Protein AF-A0A0G3H1Q0-F1 (afdb_monomer_lite)

Secondary structure (DSSP, 8-state):
----HHHHHHHHHHTHHHHHHHHHHHHHHHHHHHHSTTHHHHHHHHHHHHHHHHHHHHHHHHHHH-HHHHS-TTTHHHHHHHHHHHHHHHHHHHHHHTTGGGS---GGGHHHHHHHHTTSPPTTS-S---S---PPPPHHHHHHHHHHHHHHHHHHHHHHHHT--

Foldseek 3Di:
DDDDPVLVVLQVQLCVQLVCVCPVCLPVLLVVQQVDLCSLVVLVLVSVLSSLVSRLVSLLVCCVVPVVQNVPPVCPVVVVVVSVVVSVVVCVVSCVVSVVVSGNDDPVCVVLVVCQQQQFHRPPDPPPDPDRPRHPHDPSNVSVVVSVVSVVVSVCVVVVVVVVD

pLDDT: mean 70.04, std 9.67, range [44.16, 83.56]

Structure (mmCIF, N/CA/C/O backbone):
data_AF-A0A0G3H1Q0-F1
#
_entry.id   AF-A0A0G3H1Q0-F1
#
loop_
_atom_site.group_PDB
_atom_site.id
_atom_site.type_symbol
_atom_site.label_atom_id
_atom_site.label_alt_id
_atom_site.label_comp_id
_atom_site.label_asym_id
_atom_site.label_entity_id
_atom_site.label_seq_id
_atom_site.pdbx_PDB_ins_code
_atom_site.Cartn_x
_atom_site.Cartn_y
_atom_site.Cartn_z
_atom_site.occupancy
_atom_site.B_iso_or_equiv
_atom_site.auth_seq_id
_atom_site.auth_comp_id
_atom_site.auth_asym_id
_atom_site.auth_atom_id
_atom_site.pdbx_PDB_model_num
ATOM 1 N N . MET A 1 1 ? -2.033 6.378 27.893 1.00 48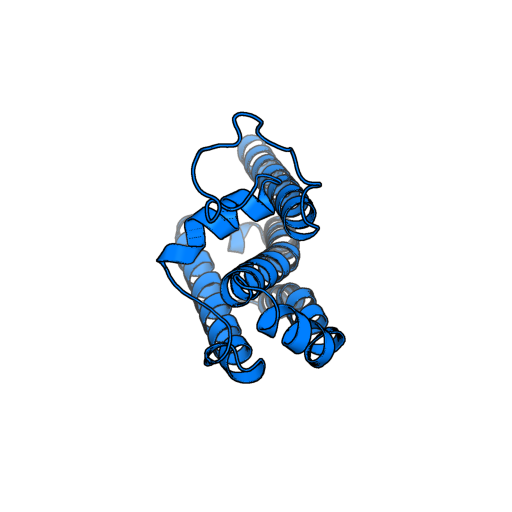.69 1 MET A N 1
ATOM 2 C CA . MET A 1 1 ? -3.089 5.744 27.076 1.00 48.69 1 MET A CA 1
ATOM 3 C C . MET A 1 1 ? -2.660 4.302 26.847 1.00 48.69 1 MET A C 1
ATOM 5 O O . MET A 1 1 ? -1.614 4.110 26.244 1.00 48.69 1 MET A O 1
ATOM 9 N N . ASN A 1 2 ? -3.367 3.316 27.409 1.00 53.94 2 ASN A N 1
ATOM 10 C CA . ASN A 1 2 ? -3.008 1.901 27.248 1.00 53.94 2 ASN A CA 1
ATOM 11 C C . ASN A 1 2 ? -3.682 1.374 25.982 1.00 53.94 2 ASN A C 1
ATOM 13 O O . ASN A 1 2 ? -4.860 1.038 26.019 1.00 53.94 2 ASN A O 1
ATOM 17 N N . ILE A 1 3 ? -2.947 1.345 24.868 1.00 61.59 3 ILE A N 1
ATOM 18 C CA . ILE A 1 3 ? -3.325 0.484 23.745 1.00 61.59 3 ILE A CA 1
ATOM 19 C C . ILE A 1 3 ? -3.205 -0.949 24.268 1.00 61.59 3 ILE A C 1
ATOM 21 O O . ILE A 1 3 ? -2.162 -1.333 24.801 1.00 61.59 3 ILE A O 1
ATOM 25 N N . SER A 1 4 ? -4.289 -1.710 24.190 1.00 70.69 4 SER A N 1
ATOM 26 C CA . SER A 1 4 ? -4.308 -3.105 24.620 1.00 70.69 4 SER A CA 1
ATOM 27 C C . SER A 1 4 ? -3.322 -3.917 23.774 1.00 70.69 4 SER A C 1
ATOM 29 O O . SER A 1 4 ? -3.197 -3.704 22.568 1.00 70.69 4 SER A O 1
ATOM 31 N N . PHE A 1 5 ? -2.643 -4.894 24.380 1.00 72.69 5 PHE A N 1
ATOM 32 C CA . PHE A 1 5 ? -1.778 -5.824 23.643 1.00 72.69 5 PHE A CA 1
ATOM 33 C C . PHE A 1 5 ? -2.533 -6.519 22.489 1.00 72.69 5 PHE A C 1
ATOM 35 O O . PHE A 1 5 ? -1.958 -6.765 21.430 1.00 72.69 5 PHE A O 1
ATOM 42 N N . GLY A 1 6 ? -3.842 -6.754 22.655 1.00 70.75 6 GLY A N 1
ATOM 43 C CA . GLY A 1 6 ? -4.714 -7.288 21.606 1.00 70.75 6 GLY A CA 1
ATOM 44 C C . GLY A 1 6 ? -4.935 -6.326 20.433 1.00 70.75 6 GLY A C 1
ATOM 45 O O . GLY A 1 6 ? -4.947 -6.762 19.285 1.00 70.75 6 GLY A O 1
ATOM 46 N N . GLU A 1 7 ? -5.029 -5.017 20.687 1.00 69.69 7 GLU A N 1
ATOM 47 C CA . GLU A 1 7 ? -5.149 -4.006 19.624 1.00 69.69 7 GLU A CA 1
ATOM 48 C C . GLU A 1 7 ? -3.860 -3.921 18.796 1.00 69.69 7 GLU A C 1
ATOM 50 O O . GLU A 1 7 ? -3.914 -3.863 17.569 1.00 69.69 7 GLU A O 1
ATOM 55 N N . ILE A 1 8 ? -2.696 -3.983 19.454 1.00 72.44 8 ILE A N 1
ATOM 56 C CA . ILE A 1 8 ? -1.389 -4.002 18.778 1.00 72.44 8 ILE A CA 1
ATOM 57 C C . ILE A 1 8 ? -1.256 -5.257 17.909 1.00 72.44 8 ILE A C 1
ATOM 59 O O . ILE A 1 8 ? -0.860 -5.158 16.748 1.00 72.44 8 ILE A O 1
ATOM 63 N N . GLY A 1 9 ? -1.618 -6.428 18.443 1.00 75.31 9 GLY A N 1
ATOM 64 C CA . GLY A 1 9 ? -1.568 -7.690 17.702 1.00 75.31 9 GLY A CA 1
ATOM 65 C C . GLY A 1 9 ? -2.438 -7.676 16.443 1.00 75.31 9 GLY A C 1
ATOM 66 O O . GLY A 1 9 ? -1.995 -8.116 15.383 1.00 75.31 9 GLY A O 1
ATOM 67 N N . LEU A 1 10 ? -3.643 -7.107 16.529 1.00 73.38 10 LEU A N 1
ATOM 68 C CA . LEU A 1 10 ? -4.542 -6.968 15.382 1.00 73.38 10 LEU A CA 1
ATOM 69 C C . LEU A 1 10 ? -3.998 -5.985 14.337 1.00 73.38 10 LEU A C 1
ATOM 71 O O . LEU A 1 10 ? -3.992 -6.304 13.151 1.00 73.38 10 LEU A O 1
ATOM 75 N N . ILE A 1 11 ? -3.456 -4.837 14.752 1.00 73.25 11 ILE A N 1
ATOM 76 C CA . ILE A 1 11 ? -2.804 -3.894 13.826 1.00 73.25 11 ILE A CA 1
ATOM 77 C C . ILE A 1 11 ? -1.633 -4.568 13.093 1.00 73.25 11 ILE A C 1
ATOM 79 O O . ILE A 1 11 ? -1.503 -4.415 11.879 1.00 73.25 11 ILE A O 1
ATOM 83 N N . LEU A 1 12 ? -0.816 -5.360 13.797 1.00 75.25 12 LEU A N 1
ATOM 84 C CA . LEU A 1 12 ? 0.291 -6.108 13.191 1.00 75.25 12 LEU A CA 1
ATOM 85 C C . LEU A 1 12 ? -0.194 -7.175 12.197 1.00 75.25 12 LEU A C 1
ATOM 87 O O . LEU A 1 12 ? 0.416 -7.340 11.141 1.00 75.25 12 LEU A O 1
ATOM 91 N N . LEU A 1 13 ? -1.311 -7.854 12.481 1.00 79.12 13 LEU A N 1
ATOM 92 C CA . LEU A 1 13 ? -1.960 -8.779 11.541 1.00 79.12 13 LEU A CA 1
ATOM 93 C C . LEU A 1 13 ? -2.386 -8.079 10.242 1.00 79.12 13 LEU A C 1
ATOM 95 O O . LEU A 1 13 ? -2.281 -8.667 9.167 1.00 79.12 13 LEU A O 1
ATOM 99 N N . GLY A 1 14 ? -2.783 -6.808 10.314 1.00 73.44 14 GLY A N 1
ATOM 100 C CA . GLY A 1 14 ? -3.126 -5.999 9.140 1.00 73.44 14 GLY A CA 1
ATOM 101 C C . GLY A 1 14 ? -1.945 -5.702 8.219 1.00 73.44 14 GLY A C 1
ATOM 102 O O . GLY A 1 14 ? -2.137 -5.382 7.051 1.00 73.44 14 GLY A O 1
ATOM 103 N N . LEU A 1 15 ? -0.713 -5.852 8.704 1.00 74.69 15 LEU A N 1
ATOM 104 C CA . LEU A 1 15 ? 0.497 -5.676 7.898 1.00 74.69 15 LEU A CA 1
ATOM 105 C C . LEU A 1 15 ? 0.923 -6.965 7.184 1.00 74.69 15 LEU A C 1
ATOM 107 O O . LEU A 1 15 ? 1.753 -6.918 6.272 1.00 74.69 15 LEU A O 1
ATOM 111 N N . LEU A 1 16 ? 0.361 -8.112 7.579 1.00 78.50 16 LEU A N 1
ATOM 112 C CA . LEU A 1 16 ? 0.732 -9.428 7.067 1.00 78.50 16 LEU A CA 1
ATOM 113 C C . LEU A 1 16 ? 0.606 -9.535 5.533 1.00 78.50 16 LEU A C 1
ATOM 115 O O . LEU A 1 16 ? 1.551 -10.026 4.914 1.00 78.50 16 LEU A O 1
ATOM 119 N N . PRO A 1 17 ? -0.469 -9.039 4.881 1.00 73.12 17 PRO A N 1
ATOM 120 C CA . PRO A 1 17 ? -0.588 -9.114 3.424 1.00 73.12 17 PRO A CA 1
ATOM 121 C C . PRO A 1 17 ? 0.528 -8.362 2.692 1.00 73.12 17 PRO A C 1
ATOM 123 O O . PRO A 1 17 ? 1.071 -8.879 1.717 1.00 73.12 17 PRO A O 1
ATOM 126 N N . SER A 1 18 ? 0.937 -7.191 3.192 1.00 71.31 18 SER A N 1
ATOM 127 C CA . SER A 1 18 ? 2.071 -6.436 2.639 1.00 71.31 18 SER A CA 1
ATOM 128 C C . SER A 1 18 ? 3.395 -7.182 2.809 1.00 71.31 18 SER A C 1
ATOM 130 O O . SER A 1 18 ? 4.221 -7.189 1.899 1.00 71.31 18 SER A O 1
ATOM 132 N N . PHE A 1 19 ? 3.596 -7.868 3.938 1.00 73.00 19 PHE A N 1
ATOM 133 C CA . PHE A 1 19 ? 4.780 -8.705 4.153 1.00 73.00 19 PHE A CA 1
ATOM 134 C C . PHE A 1 19 ? 4.825 -9.922 3.222 1.00 73.00 19 PHE A C 1
ATOM 136 O O . PHE A 1 19 ? 5.886 -10.227 2.672 1.00 73.00 19 PHE A O 1
ATOM 143 N N . VAL A 1 20 ? 3.692 -10.602 3.022 1.00 72.56 20 VAL A N 1
ATOM 144 C CA . VAL A 1 20 ? 3.583 -11.761 2.118 1.00 72.56 20 VAL A CA 1
ATOM 145 C C . VAL A 1 20 ? 3.803 -11.335 0.670 1.00 72.56 20 VAL A C 1
ATOM 147 O O . VAL A 1 20 ? 4.579 -11.980 -0.037 1.00 72.56 20 VAL A O 1
ATOM 150 N N . TYR A 1 21 ? 3.180 -10.228 0.253 1.00 67.75 21 TYR A N 1
ATOM 151 C CA . TYR A 1 21 ? 3.342 -9.659 -1.083 1.00 67.75 21 TYR A CA 1
ATOM 152 C C . TYR A 1 21 ? 4.818 -9.436 -1.424 1.00 67.75 21 TYR A C 1
ATOM 154 O O . TYR A 1 21 ? 5.304 -9.884 -2.461 1.00 67.75 21 TYR A O 1
ATOM 162 N N . LEU A 1 22 ? 5.551 -8.810 -0.506 1.00 65.81 22 LEU A N 1
ATOM 163 C CA . LEU A 1 22 ? 6.947 -8.454 -0.724 1.00 65.81 22 LEU A CA 1
ATOM 164 C C . LEU A 1 22 ? 7.885 -9.653 -0.615 1.00 65.81 22 LEU A C 1
ATOM 166 O O . LEU A 1 22 ? 8.802 -9.763 -1.417 1.00 65.81 22 LEU A O 1
ATOM 170 N N . SER A 1 23 ? 7.649 -10.569 0.326 1.00 68.94 23 SER A N 1
ATOM 171 C CA . SER A 1 23 ? 8.569 -11.689 0.576 1.00 68.94 23 SER A CA 1
ATOM 172 C C . SER A 1 23 ? 8.459 -12.797 -0.472 1.00 68.94 23 SER A C 1
ATOM 174 O O . SER A 1 23 ? 9.457 -13.427 -0.809 1.00 68.94 23 SER A O 1
ATOM 176 N N . TYR A 1 24 ? 7.254 -13.060 -0.987 1.00 67.12 24 TYR A N 1
ATOM 177 C CA . TYR A 1 24 ? 7.042 -14.152 -1.940 1.00 67.12 24 TYR A CA 1
ATOM 178 C C . TYR A 1 24 ? 7.422 -13.760 -3.373 1.00 67.12 24 TYR A C 1
ATOM 180 O O . TYR A 1 24 ? 7.892 -14.595 -4.145 1.00 67.12 24 TYR A O 1
ATOM 188 N N . TYR A 1 25 ? 7.257 -12.484 -3.728 1.00 62.19 25 TYR A N 1
ATOM 189 C CA . TYR A 1 25 ? 7.401 -12.025 -5.106 1.00 62.19 25 TYR A CA 1
ATOM 190 C C . TYR A 1 25 ? 8.634 -11.142 -5.364 1.00 62.19 25 TYR A C 1
ATOM 192 O O . TYR A 1 25 ? 8.836 -10.744 -6.511 1.00 62.19 25 TYR A O 1
ATOM 200 N N . GLU A 1 26 ? 9.479 -10.890 -4.352 1.00 67.25 26 GLU A N 1
ATOM 201 C CA . GLU A 1 26 ? 10.589 -9.915 -4.371 1.00 67.25 26 GLU A CA 1
ATOM 202 C C . GLU A 1 26 ? 11.399 -9.952 -5.675 1.00 67.25 26 GLU A C 1
ATOM 204 O O . GLU A 1 26 ? 11.407 -8.990 -6.435 1.00 67.25 26 GLU A O 1
ATOM 209 N N . LYS A 1 27 ? 12.013 -11.095 -6.004 1.00 69.38 27 LYS A N 1
ATOM 210 C CA . LYS A 1 27 ? 12.960 -11.192 -7.129 1.00 69.38 27 LYS A CA 1
ATOM 211 C C . LYS A 1 27 ? 12.304 -11.182 -8.508 1.00 69.38 27 LYS A C 1
ATOM 213 O O . LYS A 1 27 ? 12.908 -10.703 -9.468 1.00 69.38 27 LYS A O 1
ATOM 218 N N . THR A 1 28 ? 11.111 -11.755 -8.637 1.00 70.56 28 THR A N 1
ATOM 219 C CA . THR A 1 28 ? 10.394 -11.804 -9.921 1.00 70.56 28 THR A CA 1
ATOM 220 C C . THR A 1 28 ? 9.766 -10.448 -10.213 1.00 70.56 28 THR A C 1
ATOM 222 O O . THR A 1 28 ? 9.930 -9.919 -11.311 1.00 70.56 28 THR A O 1
ATOM 225 N N . ARG A 1 29 ? 9.149 -9.824 -9.203 1.00 73.38 29 ARG A N 1
ATOM 226 C CA . ARG A 1 29 ? 8.527 -8.507 -9.345 1.00 73.38 29 ARG A CA 1
ATOM 227 C C . ARG A 1 29 ? 9.535 -7.393 -9.461 1.00 73.38 29 ARG A C 1
ATOM 229 O O . ARG A 1 29 ? 9.311 -6.496 -10.254 1.00 73.38 29 ARG A O 1
ATOM 236 N N . GLU A 1 30 ? 10.673 -7.460 -8.781 1.00 75.44 30 GLU A N 1
ATOM 237 C CA . GLU A 1 30 ? 11.732 -6.468 -8.974 1.00 75.44 30 GLU A CA 1
ATOM 238 C C . GLU A 1 30 ? 12.177 -6.396 -10.445 1.00 75.44 30 GLU A C 1
ATOM 240 O O . GLU A 1 30 ? 12.343 -5.304 -10.987 1.00 75.44 30 GLU A O 1
ATOM 245 N N . LYS A 1 31 ? 12.304 -7.544 -11.127 1.00 77.00 31 LYS A N 1
ATOM 246 C CA . LYS A 1 31 ? 12.634 -7.581 -12.561 1.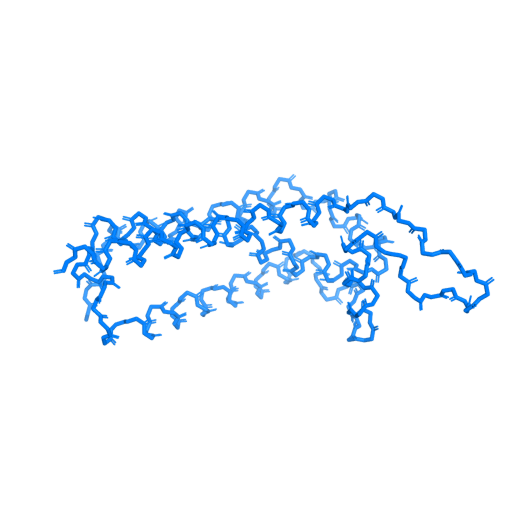00 77.00 31 LYS A CA 1
ATOM 247 C C . LYS A 1 31 ? 11.525 -6.987 -13.426 1.00 77.00 31 LYS A C 1
ATOM 249 O O . LYS A 1 31 ? 11.825 -6.204 -14.323 1.00 77.00 31 LYS A O 1
ATOM 254 N N . GLU A 1 32 ? 10.269 -7.333 -13.155 1.00 76.38 32 GLU A N 1
ATOM 255 C CA . GLU A 1 32 ? 9.114 -6.786 -13.880 1.00 76.38 32 GLU A CA 1
ATOM 256 C C . GLU A 1 32 ? 8.988 -5.269 -13.688 1.00 76.38 32 GLU A C 1
ATOM 258 O O . GLU A 1 32 ? 8.842 -4.532 -14.660 1.00 76.38 32 GLU A O 1
ATOM 263 N N . LEU A 1 33 ? 9.124 -4.788 -12.451 1.00 77.25 33 LEU A N 1
ATOM 264 C CA . LEU A 1 33 ? 9.054 -3.370 -12.109 1.00 77.25 33 LEU A CA 1
ATOM 265 C C . LEU A 1 33 ? 10.212 -2.590 -12.745 1.00 77.25 33 LEU A C 1
ATOM 267 O O . LEU A 1 33 ? 9.997 -1.504 -13.270 1.00 77.25 33 LEU A O 1
ATOM 271 N N . LYS A 1 34 ? 11.432 -3.140 -12.777 1.00 79.62 34 LYS A N 1
ATOM 272 C CA . LYS A 1 34 ? 12.570 -2.499 -13.463 1.00 79.62 34 LYS A CA 1
ATOM 273 C C . LYS A 1 34 ? 12.402 -2.442 -14.980 1.00 79.62 34 LYS A C 1
ATOM 275 O O . LYS A 1 34 ? 12.871 -1.492 -15.600 1.00 79.62 34 LYS A O 1
ATOM 280 N N . ALA A 1 35 ? 11.757 -3.444 -15.575 1.00 80.44 35 ALA A N 1
ATOM 281 C CA . ALA A 1 35 ? 11.499 -3.489 -17.012 1.00 80.44 35 ALA A CA 1
ATOM 282 C C . ALA A 1 35 ? 10.344 -2.567 -17.441 1.00 80.44 35 ALA A C 1
ATOM 284 O O . ALA A 1 35 ? 10.277 -2.168 -18.603 1.00 80.44 35 ALA A O 1
ATOM 285 N N . HIS A 1 36 ? 9.441 -2.221 -16.520 1.00 78.12 36 HIS A N 1
ATOM 286 C CA . HIS A 1 36 ? 8.265 -1.416 -16.820 1.00 78.12 36 HIS A CA 1
ATOM 287 C C . HIS A 1 36 ? 8.566 0.094 -16.760 1.00 78.12 36 HIS A C 1
ATOM 289 O O . HIS A 1 36 ? 9.104 0.562 -15.755 1.00 78.12 36 HIS A O 1
ATOM 295 N N . PRO A 1 37 ? 8.139 0.915 -17.742 1.00 77.25 37 PRO A N 1
ATOM 296 C CA . PRO A 1 37 ? 8.370 2.369 -17.732 1.00 77.25 37 PRO A CA 1
ATOM 297 C C . PRO A 1 37 ? 7.749 3.097 -16.524 1.00 77.25 37 PRO A C 1
ATOM 299 O O . PRO A 1 37 ? 8.179 4.195 -16.167 1.00 77.25 37 PRO A O 1
ATOM 302 N N . PHE A 1 38 ? 6.759 2.474 -15.877 1.00 81.12 38 PHE A N 1
ATOM 303 C CA . PHE A 1 38 ? 6.060 2.987 -14.690 1.00 81.12 38 PHE A CA 1
ATOM 304 C C . PHE A 1 38 ? 6.315 2.168 -13.418 1.00 81.12 38 PHE A C 1
ATOM 306 O O . PHE A 1 38 ? 5.536 2.252 -12.471 1.00 81.12 38 PHE A O 1
ATOM 313 N N . GLY A 1 39 ? 7.381 1.367 -13.378 1.00 76.81 39 GLY A N 1
ATOM 314 C CA . GLY A 1 39 ? 7.676 0.452 -12.272 1.00 76.81 39 GLY A CA 1
ATOM 315 C C . GLY A 1 39 ? 7.644 1.068 -10.875 1.00 76.81 39 GLY A C 1
ATOM 316 O O . GLY A 1 39 ? 7.128 0.453 -9.948 1.00 76.81 39 GLY A O 1
ATOM 317 N N . GLY A 1 40 ? 8.133 2.302 -10.710 1.00 80.25 40 GLY A N 1
ATOM 318 C CA . GLY A 1 40 ? 8.071 2.990 -9.419 1.00 80.25 40 GLY A CA 1
ATOM 319 C C . GLY A 1 40 ? 6.634 3.269 -8.969 1.00 80.25 40 GLY A C 1
ATOM 320 O O . GLY A 1 40 ? 6.299 3.060 -7.806 1.00 80.25 40 GLY A O 1
ATOM 321 N N . TRP A 1 41 ? 5.766 3.681 -9.897 1.00 81.75 41 TRP A N 1
ATOM 322 C CA . TRP A 1 41 ? 4.348 3.918 -9.615 1.00 81.75 41 TRP A CA 1
ATOM 323 C C . TRP A 1 41 ? 3.602 2.622 -9.315 1.00 81.75 41 TRP A C 1
ATOM 325 O O . TRP A 1 41 ? 2.851 2.578 -8.345 1.00 81.75 41 TRP A O 1
ATOM 335 N N . TYR A 1 42 ? 3.875 1.557 -10.072 1.00 79.19 42 TYR A N 1
ATOM 336 C CA . TYR A 1 42 ? 3.356 0.220 -9.788 1.00 79.19 42 TYR A CA 1
ATOM 337 C C . TYR A 1 42 ? 3.739 -0.249 -8.381 1.00 79.19 42 TYR A C 1
ATOM 339 O O . TYR A 1 42 ? 2.863 -0.652 -7.623 1.00 79.19 42 TYR A O 1
ATOM 347 N N . PHE A 1 43 ? 5.004 -0.093 -7.977 1.00 80.31 43 PHE A N 1
ATOM 348 C CA . PHE A 1 43 ? 5.449 -0.457 -6.630 1.00 80.31 43 PHE A CA 1
ATOM 349 C C . PHE A 1 43 ? 4.709 0.322 -5.535 1.00 80.31 43 PHE A C 1
ATOM 351 O O . PHE A 1 43 ? 4.199 -0.280 -4.591 1.00 80.31 43 PHE A O 1
ATOM 358 N N . ILE A 1 44 ? 4.631 1.656 -5.658 1.00 80.75 44 ILE A N 1
ATOM 359 C CA . ILE A 1 44 ? 3.932 2.511 -4.682 1.00 80.75 44 ILE A CA 1
ATOM 360 C C . ILE A 1 44 ? 2.479 2.069 -4.543 1.00 80.75 44 ILE A C 1
ATOM 362 O O . ILE A 1 44 ? 1.961 1.932 -3.435 1.00 80.75 44 ILE A O 1
ATOM 366 N N . PHE A 1 45 ? 1.832 1.839 -5.678 1.00 78.56 45 PHE A N 1
ATOM 367 C CA . PHE A 1 45 ? 0.416 1.547 -5.734 1.00 78.56 45 PHE A CA 1
ATOM 368 C C . PHE A 1 45 ? 0.092 0.142 -5.222 1.00 78.56 45 PHE A C 1
ATOM 370 O O . PHE A 1 45 ? -0.842 -0.025 -4.447 1.00 78.56 45 PHE A O 1
ATOM 377 N N . GLU A 1 46 ? 0.890 -0.861 -5.583 1.00 78.00 46 GLU A N 1
ATOM 378 C CA . GLU A 1 46 ? 0.759 -2.235 -5.085 1.00 78.00 46 GLU A CA 1
ATOM 379 C C . GLU A 1 46 ? 0.988 -2.317 -3.582 1.00 78.00 46 GLU A C 1
ATOM 381 O O . GLU A 1 46 ? 0.225 -2.978 -2.881 1.00 78.00 46 GLU A O 1
ATOM 386 N N . PHE A 1 47 ? 2.003 -1.610 -3.083 1.00 78.25 47 PHE A N 1
ATOM 387 C CA . PHE A 1 47 ? 2.299 -1.555 -1.659 1.00 78.25 47 PHE A CA 1
ATOM 388 C C . PHE A 1 47 ? 1.179 -0.866 -0.871 1.00 78.25 47 PHE A C 1
ATOM 390 O O . PHE A 1 47 ? 0.769 -1.336 0.191 1.00 78.25 47 PHE A O 1
ATOM 397 N N . PHE A 1 48 ? 0.655 0.243 -1.396 1.00 79.44 48 PHE A N 1
ATOM 398 C CA . PHE A 1 48 ? -0.498 0.916 -0.806 1.00 79.44 48 PHE A CA 1
ATOM 399 C C . PHE A 1 48 ? -1.731 0.005 -0.803 1.00 79.44 48 PHE A C 1
ATOM 401 O O . PHE A 1 48 ? -2.408 -0.124 0.214 1.00 79.44 48 PHE A O 1
ATOM 408 N N . LEU A 1 49 ? -1.979 -0.696 -1.910 1.00 77.50 49 LEU A N 1
ATOM 409 C CA . LEU A 1 49 ? -3.099 -1.616 -2.041 1.00 77.50 49 LEU A CA 1
ATOM 410 C C . LEU A 1 49 ? -3.011 -2.775 -1.044 1.00 77.50 49 LEU A C 1
ATOM 412 O O . LEU A 1 49 ? -3.990 -3.055 -0.353 1.00 77.50 49 LEU A O 1
ATOM 416 N N . SER A 1 50 ? -1.852 -3.431 -0.940 1.00 77.25 50 SER A N 1
ATOM 417 C CA . SER A 1 50 ? -1.650 -4.539 -0.002 1.00 77.25 50 SER A CA 1
ATOM 418 C C . SER A 1 50 ? -1.832 -4.084 1.445 1.00 77.25 50 SER A C 1
ATOM 420 O O . SER A 1 50 ? -2.402 -4.813 2.258 1.00 77.25 50 SER A O 1
ATOM 422 N N . PHE A 1 51 ? -1.411 -2.853 1.747 1.00 78.38 51 PHE A N 1
ATOM 423 C CA . PHE A 1 51 ? -1.592 -2.244 3.056 1.00 78.38 51 PHE A CA 1
ATOM 424 C C . PHE A 1 51 ? -3.071 -1.982 3.360 1.00 78.38 51 PHE A C 1
ATOM 426 O O . PHE A 1 51 ? -3.543 -2.340 4.436 1.00 78.38 51 PHE A O 1
ATOM 433 N N . CYS A 1 52 ? -3.834 -1.436 2.410 1.00 77.38 52 CYS A N 1
ATOM 434 C CA . CYS A 1 52 ? -5.275 -1.232 2.564 1.00 77.38 52 CYS A CA 1
ATOM 435 C C . CYS A 1 52 ? -6.034 -2.552 2.760 1.00 77.38 52 CYS A C 1
ATOM 437 O O . CYS A 1 52 ? -6.848 -2.650 3.677 1.00 77.38 52 CYS A O 1
ATOM 439 N N . VAL A 1 53 ? -5.747 -3.574 1.945 1.00 77.19 53 VAL A N 1
ATOM 440 C CA . VAL A 1 53 ? -6.407 -4.890 2.030 1.00 77.19 53 VAL A CA 1
ATOM 441 C C . VAL A 1 53 ? -6.236 -5.525 3.408 1.00 77.19 53 VAL A C 1
ATOM 443 O O . VAL A 1 53 ? -7.154 -6.187 3.881 1.00 77.19 53 VAL A O 1
ATOM 446 N N . GLY A 1 54 ? -5.098 -5.325 4.073 1.00 77.88 54 GLY A N 1
ATOM 447 C CA . GLY A 1 54 ? -4.900 -5.819 5.433 1.00 77.88 54 GLY A CA 1
ATOM 448 C C . GLY A 1 54 ? -5.453 -4.893 6.517 1.00 77.88 54 GLY A C 1
ATOM 449 O O . GLY A 1 54 ? -6.050 -5.360 7.486 1.00 77.88 54 GLY A O 1
ATOM 450 N N . LEU A 1 55 ? -5.303 -3.577 6.360 1.00 78.31 55 LEU A N 1
ATOM 451 C CA . LEU A 1 55 ? -5.646 -2.623 7.409 1.00 78.31 55 LEU A CA 1
ATOM 452 C C . LEU A 1 55 ? -7.152 -2.352 7.523 1.00 78.31 55 LEU A C 1
ATOM 454 O O . LEU A 1 55 ? -7.639 -2.156 8.632 1.00 78.31 55 LEU A O 1
ATOM 458 N N . ILE A 1 56 ? -7.905 -2.370 6.419 1.00 77.25 56 ILE A N 1
ATOM 459 C CA . ILE A 1 56 ? -9.354 -2.100 6.448 1.00 77.25 56 ILE A CA 1
ATOM 460 C C . ILE A 1 56 ? -10.125 -3.194 7.203 1.00 77.25 56 ILE A C 1
ATOM 462 O O . ILE A 1 56 ? -10.885 -2.844 8.108 1.00 77.25 56 ILE A O 1
ATOM 466 N N . PRO A 1 57 ? -9.937 -4.502 6.925 1.00 74.44 57 PRO A N 1
ATOM 467 C CA . PRO A 1 57 ? -10.623 -5.550 7.680 1.00 74.44 57 PRO A CA 1
ATOM 468 C C . PRO A 1 57 ? -10.255 -5.537 9.165 1.00 74.44 57 PRO A C 1
ATOM 470 O O . PRO A 1 57 ? -11.112 -5.763 10.014 1.00 74.44 57 PRO A O 1
ATOM 473 N N . ILE A 1 58 ? -8.996 -5.227 9.490 1.00 80.69 58 ILE A N 1
ATOM 474 C CA . ILE A 1 58 ? -8.541 -5.086 10.875 1.00 80.69 58 ILE A CA 1
ATOM 475 C C . ILE A 1 58 ? -9.190 -3.882 11.555 1.00 80.69 58 ILE A C 1
ATOM 477 O O . ILE A 1 58 ? -9.648 -4.010 12.686 1.00 80.69 58 ILE A O 1
ATOM 481 N N . ALA A 1 59 ? -9.259 -2.730 10.885 1.00 75.50 59 ALA A N 1
ATOM 482 C CA . ALA A 1 59 ? -9.924 -1.549 11.421 1.00 75.50 59 ALA A CA 1
ATOM 483 C C . ALA A 1 59 ? -11.407 -1.836 11.702 1.00 75.50 59 ALA A C 1
ATOM 485 O O . ALA A 1 59 ? -11.896 -1.491 12.773 1.00 75.50 59 ALA A O 1
ATOM 486 N N . LEU A 1 60 ? -12.095 -2.544 10.799 1.00 75.56 60 LEU A N 1
ATOM 487 C CA . LEU A 1 60 ? -13.466 -3.009 11.024 1.00 75.56 60 LEU A CA 1
ATOM 488 C C . LEU A 1 60 ? -13.565 -3.954 12.226 1.00 75.56 60 LEU A C 1
ATOM 490 O O . LEU A 1 60 ? -14.398 -3.741 13.102 1.00 75.56 60 LEU A O 1
ATOM 494 N N . ALA A 1 61 ? -12.700 -4.967 12.309 1.00 78.12 61 ALA A N 1
ATOM 495 C CA . ALA A 1 61 ? -12.685 -5.894 13.439 1.00 78.12 61 ALA A CA 1
ATOM 496 C C . ALA A 1 61 ? -12.440 -5.165 14.770 1.00 78.12 61 ALA A C 1
ATOM 498 O O . ALA A 1 61 ? -13.073 -5.475 15.773 1.00 78.12 61 ALA A O 1
ATOM 499 N N . LEU A 1 62 ? -11.564 -4.160 14.778 1.00 78.50 62 LEU A N 1
ATOM 500 C CA . LEU A 1 62 ? -11.262 -3.356 15.958 1.00 78.50 62 LEU A CA 1
ATOM 501 C C . LEU A 1 62 ? -12.423 -2.448 16.370 1.00 78.50 62 LEU A C 1
ATOM 503 O O . LEU A 1 62 ? -12.659 -2.304 17.566 1.00 78.50 62 LEU A O 1
ATOM 507 N N . VAL A 1 63 ? -13.173 -1.889 15.417 1.00 76.81 63 VAL A N 1
ATOM 508 C CA . VAL A 1 63 ? -14.412 -1.148 15.707 1.00 76.81 63 VAL A CA 1
ATOM 509 C C . VAL A 1 63 ? -15.463 -2.069 16.334 1.00 76.81 63 VAL A C 1
ATOM 511 O O . VAL A 1 63 ? -16.118 -1.667 17.287 1.00 76.81 63 VAL A O 1
ATOM 514 N N . ILE A 1 64 ? -15.584 -3.314 15.859 1.00 77.94 64 ILE A N 1
ATOM 515 C CA . ILE A 1 64 ? -16.562 -4.288 16.375 1.00 77.94 64 ILE A CA 1
ATOM 516 C C . ILE A 1 64 ? -16.166 -4.821 17.762 1.00 77.94 64 ILE A C 1
ATOM 518 O O . ILE A 1 64 ? -17.020 -4.971 18.631 1.00 77.94 64 ILE A O 1
ATOM 522 N N . ILE A 1 65 ? -14.884 -5.132 17.980 1.00 79.50 65 ILE A N 1
ATOM 523 C CA . ILE A 1 65 ? -14.398 -5.769 19.219 1.00 79.50 65 ILE A CA 1
ATOM 524 C C . ILE A 1 65 ? -14.104 -4.728 20.314 1.00 79.50 65 ILE A C 1
ATOM 526 O O . ILE A 1 65 ? -14.271 -5.017 21.497 1.00 79.50 65 ILE A O 1
ATOM 530 N N . TYR A 1 66 ? -13.669 -3.521 19.935 1.00 78.38 66 TYR A N 1
ATOM 531 C CA . TYR A 1 66 ? -13.275 -2.448 20.855 1.00 78.38 66 TYR A CA 1
ATOM 532 C C . TYR A 1 66 ? -13.926 -1.093 20.499 1.00 78.38 66 TYR A C 1
ATOM 534 O O . TYR A 1 66 ? -13.205 -0.101 20.303 1.00 78.38 66 TYR A O 1
ATOM 542 N N . PRO A 1 67 ? -15.271 -1.004 20.448 1.00 74.75 67 PRO A N 1
ATOM 543 C CA . PRO A 1 67 ? -15.984 0.204 20.026 1.00 74.75 67 PRO A CA 1
ATOM 544 C C . PRO A 1 67 ? -15.631 1.422 20.890 1.00 74.75 67 PRO A C 1
ATOM 546 O O . PRO A 1 67 ? -15.264 2.461 20.348 1.00 74.75 67 PRO A O 1
ATOM 549 N N . ASP A 1 68 ? -15.575 1.283 22.218 1.00 76.19 68 ASP A N 1
ATOM 550 C CA . ASP A 1 68 ? -15.259 2.391 23.142 1.00 76.19 68 ASP A CA 1
ATOM 551 C C . ASP A 1 68 ? -13.851 2.981 22.938 1.00 76.19 68 ASP A C 1
ATOM 553 O O . ASP A 1 68 ? -13.579 4.161 23.192 1.00 76.19 68 ASP A O 1
ATOM 557 N N . SER A 1 69 ? -12.913 2.155 22.468 1.00 71.38 69 SER A N 1
ATOM 558 C CA . SER A 1 69 ? -11.566 2.603 22.120 1.00 71.38 69 SER A CA 1
ATOM 559 C C . SER A 1 69 ? -11.564 3.287 20.753 1.00 71.38 69 SER A C 1
ATOM 561 O O . SER A 1 69 ? -10.893 4.308 20.583 1.00 71.38 69 SER A O 1
ATOM 563 N N . TRP A 1 70 ? -12.251 2.717 19.754 1.00 70.31 70 TRP A N 1
ATOM 564 C CA . TRP A 1 70 ? -12.145 3.070 18.328 1.00 70.31 70 TRP A CA 1
ATOM 565 C C . TRP A 1 70 ? -13.127 4.123 17.822 1.00 70.31 70 TRP A C 1
ATOM 567 O O . TRP A 1 70 ? -12.744 4.895 16.947 1.00 70.31 70 TRP A O 1
ATOM 577 N N . MET A 1 71 ? -14.311 4.228 18.414 1.00 70.50 71 MET A N 1
ATOM 578 C CA . MET A 1 71 ? -15.359 5.185 18.033 1.00 70.50 71 MET A CA 1
ATOM 579 C C . MET A 1 71 ? -15.280 6.506 18.817 1.00 70.50 71 MET A C 1
ATOM 581 O O . MET A 1 71 ? -16.005 7.453 18.527 1.00 70.50 71 MET A O 1
ATOM 585 N N . SER A 1 72 ? -14.375 6.615 19.795 1.00 73.69 72 SER A N 1
ATOM 586 C CA . SER A 1 72 ? -14.162 7.858 20.544 1.00 73.69 72 SER A CA 1
ATOM 587 C C . SER A 1 72 ? -13.567 8.942 19.635 1.00 73.69 72 SER A C 1
ATOM 589 O O . SER A 1 72 ? -12.398 8.862 19.247 1.00 73.69 72 SER A O 1
ATOM 591 N N . ALA A 1 73 ? -14.368 9.966 19.318 1.00 61.84 73 ALA A N 1
ATOM 592 C CA . ALA A 1 73 ? -14.035 11.039 18.373 1.00 61.84 73 ALA A CA 1
ATOM 593 C C . ALA A 1 73 ? -12.688 11.728 18.661 1.00 61.84 73 ALA A C 1
ATOM 595 O O . ALA A 1 73 ? -11.938 12.045 17.739 1.00 61.84 73 ALA A O 1
ATOM 596 N N . GLU A 1 74 ? -12.332 11.881 19.937 1.00 69.31 74 GLU A N 1
ATOM 597 C CA . GLU A 1 74 ? -11.066 12.483 20.375 1.00 69.31 74 GLU A CA 1
ATOM 598 C C . GLU A 1 74 ? -9.832 11.647 19.990 1.00 69.31 74 GLU A C 1
ATOM 600 O O . GLU A 1 74 ? -8.730 12.174 19.840 1.00 69.31 74 GLU A O 1
ATOM 605 N N . LYS A 1 75 ? -10.000 10.332 19.804 1.00 68.88 75 LYS A N 1
ATOM 606 C CA . LYS A 1 75 ? -8.909 9.386 19.523 1.00 68.88 75 LYS A CA 1
ATOM 607 C C . LYS A 1 75 ? -8.750 9.084 18.034 1.00 68.88 75 LYS A C 1
ATOM 609 O O . LYS A 1 75 ? -7.692 8.592 17.638 1.00 68.88 75 LYS A O 1
ATOM 614 N N . ILE A 1 76 ? -9.753 9.388 17.206 1.00 70.44 76 ILE A N 1
ATOM 615 C CA . ILE A 1 76 ? -9.740 9.112 15.759 1.00 70.44 76 ILE A CA 1
ATOM 616 C C . ILE A 1 76 ? -8.542 9.781 15.056 1.00 70.44 76 ILE A C 1
ATOM 618 O O . ILE A 1 76 ? -7.799 9.066 14.376 1.00 70.44 76 ILE A O 1
ATOM 622 N N . PRO A 1 77 ? -8.256 11.090 15.247 1.00 71.00 77 PRO A N 1
ATOM 623 C CA . PRO A 1 77 ? -7.116 11.733 14.588 1.00 71.00 77 PRO A CA 1
ATOM 624 C C . PRO A 1 77 ? -5.778 11.094 14.971 1.00 71.00 77 PRO A C 1
ATOM 626 O O . PRO A 1 77 ? -4.904 10.903 14.127 1.00 71.00 77 PRO A O 1
ATOM 629 N N . HIS A 1 78 ? -5.631 10.703 16.239 1.00 71.94 78 HIS A N 1
ATOM 630 C CA . HIS A 1 78 ? -4.424 10.042 16.723 1.00 71.94 78 HIS A CA 1
ATOM 631 C C . HIS A 1 78 ? -4.243 8.654 16.093 1.00 71.94 78 HIS A C 1
ATOM 633 O O . HIS A 1 78 ? -3.144 8.319 15.654 1.00 71.94 78 HIS A O 1
ATOM 639 N N . LYS A 1 79 ? -5.319 7.865 15.982 1.00 71.81 79 LYS A N 1
ATOM 640 C CA . LYS A 1 79 ? -5.298 6.542 15.335 1.00 71.81 79 LYS A CA 1
ATOM 641 C C . LYS A 1 79 ? -4.931 6.636 13.855 1.00 71.81 79 LYS A C 1
ATOM 643 O O . LYS A 1 79 ? -4.074 5.881 13.400 1.00 71.81 79 LYS A O 1
ATOM 648 N N . ILE A 1 80 ? -5.496 7.607 13.133 1.00 74.81 80 ILE A N 1
ATOM 649 C CA . ILE A 1 80 ? -5.117 7.909 11.743 1.00 74.81 80 ILE A CA 1
ATOM 650 C C . ILE A 1 80 ? -3.630 8.277 11.663 1.00 74.81 80 ILE A C 1
ATOM 652 O O . ILE A 1 80 ? -2.922 7.781 10.786 1.00 74.81 80 ILE A O 1
ATOM 656 N N . GLY A 1 81 ? -3.135 9.091 12.599 1.00 72.19 81 GLY A N 1
ATOM 657 C CA . GLY A 1 81 ? -1.719 9.447 12.695 1.00 72.19 81 GLY A CA 1
ATOM 658 C C . GLY A 1 81 ? -0.810 8.229 12.876 1.00 72.19 81 GLY A C 1
ATOM 659 O O . GLY A 1 81 ? 0.143 8.065 12.119 1.00 72.19 81 GLY A O 1
ATOM 660 N N . VAL A 1 82 ? -1.129 7.333 13.815 1.00 77.25 82 VAL A N 1
ATOM 661 C CA . VAL A 1 82 ? -0.363 6.097 14.056 1.00 77.25 82 VAL A CA 1
ATOM 662 C C . VAL A 1 82 ? -0.362 5.191 12.823 1.00 77.25 82 VAL A C 1
ATOM 664 O O . VAL A 1 82 ? 0.698 4.708 12.426 1.00 77.25 82 VAL A O 1
ATOM 667 N N . ILE A 1 83 ? -1.514 5.001 12.175 1.00 77.19 83 ILE A N 1
ATOM 668 C CA . ILE A 1 83 ? -1.633 4.223 10.931 1.00 77.19 83 ILE A CA 1
ATOM 669 C C . ILE A 1 83 ? -0.780 4.840 9.817 1.00 77.19 83 ILE A C 1
ATOM 671 O O . ILE A 1 83 ? -0.046 4.124 9.139 1.00 77.19 83 ILE A O 1
ATOM 675 N N . SER A 1 84 ? -0.826 6.164 9.662 1.00 74.38 84 SER A N 1
ATOM 676 C CA . SER A 1 84 ? -0.081 6.889 8.627 1.00 74.38 84 SER A CA 1
ATOM 677 C C . SER A 1 84 ? 1.429 6.814 8.854 1.00 74.38 84 SER A C 1
ATOM 679 O O . SER A 1 84 ? 2.178 6.520 7.927 1.00 74.38 84 SER A O 1
ATOM 681 N N . VAL A 1 85 ? 1.891 7.014 10.092 1.00 79.25 85 VAL A N 1
ATOM 682 C CA . VAL A 1 85 ? 3.310 6.871 10.454 1.00 79.25 85 VAL A CA 1
ATOM 683 C C . VAL A 1 85 ? 3.781 5.436 10.235 1.00 79.25 85 VAL A C 1
ATOM 685 O O . VAL A 1 85 ? 4.849 5.226 9.666 1.00 79.25 85 VAL A O 1
ATOM 688 N N . THR A 1 86 ? 2.968 4.452 10.626 1.00 79.75 86 THR A N 1
ATOM 689 C CA . THR A 1 86 ? 3.256 3.030 10.399 1.00 79.75 86 THR A CA 1
ATOM 690 C C . THR A 1 86 ? 3.381 2.743 8.903 1.00 79.75 86 THR A C 1
ATOM 692 O O . THR A 1 86 ? 4.380 2.170 8.475 1.00 79.75 86 THR A O 1
ATOM 695 N N . PHE A 1 87 ? 2.431 3.212 8.089 1.00 79.81 87 PHE A N 1
ATOM 696 C CA . PHE A 1 87 ? 2.486 3.088 6.634 1.00 79.81 87 PHE A CA 1
ATOM 697 C C . PHE A 1 87 ? 3.778 3.673 6.059 1.00 79.81 87 PHE A C 1
ATOM 699 O O . PHE A 1 87 ? 4.491 2.977 5.343 1.00 79.81 87 PHE A O 1
ATOM 706 N N . VAL A 1 88 ? 4.104 4.923 6.401 1.00 80.38 88 VAL A N 1
ATOM 707 C CA . VAL A 1 88 ? 5.296 5.617 5.892 1.00 80.38 88 VAL A CA 1
ATOM 708 C C . VAL A 1 88 ? 6.572 4.892 6.311 1.00 80.38 88 VAL A C 1
ATOM 710 O O . VAL A 1 88 ? 7.462 4.692 5.489 1.00 80.38 88 VAL A O 1
ATOM 713 N N . PHE A 1 89 ? 6.659 4.451 7.565 1.00 83.56 89 PHE A N 1
ATOM 714 C CA . PHE A 1 89 ? 7.815 3.716 8.070 1.00 83.56 89 PHE A CA 1
ATOM 715 C C . PHE A 1 89 ? 8.029 2.403 7.308 1.00 83.56 89 PHE A C 1
ATOM 717 O O . PHE A 1 89 ? 9.127 2.146 6.808 1.00 83.56 89 PHE A O 1
ATOM 724 N N . PHE A 1 90 ? 6.973 1.599 7.150 1.00 80.81 90 PHE A N 1
ATOM 725 C CA . PHE A 1 90 ? 7.049 0.359 6.379 1.00 80.81 90 PHE A CA 1
ATOM 726 C C . PHE A 1 90 ? 7.324 0.624 4.900 1.00 80.81 90 PHE A C 1
ATOM 728 O O . PHE A 1 90 ? 8.134 -0.083 4.307 1.00 80.81 90 PHE A O 1
ATOM 735 N N . PHE A 1 91 ? 6.720 1.658 4.318 1.00 82.38 91 PHE A N 1
ATOM 736 C CA . PHE A 1 91 ? 6.975 2.058 2.941 1.00 82.38 91 PHE A CA 1
ATOM 737 C C . PHE A 1 91 ? 8.452 2.395 2.728 1.00 82.38 91 PHE A C 1
ATOM 739 O O . PHE A 1 91 ? 9.062 1.848 1.820 1.00 82.38 91 PHE A O 1
ATOM 746 N N . ILE A 1 92 ? 9.056 3.225 3.586 1.00 83.50 92 ILE A N 1
ATOM 747 C CA . ILE A 1 92 ? 10.471 3.616 3.472 1.00 83.50 92 ILE A CA 1
ATOM 748 C C . ILE A 1 92 ? 11.390 2.396 3.581 1.00 83.50 92 ILE A C 1
ATOM 750 O O . ILE A 1 92 ? 12.297 2.237 2.763 1.00 83.50 92 ILE A O 1
ATOM 754 N N . ILE A 1 93 ? 11.151 1.518 4.562 1.00 82.81 93 ILE A N 1
ATOM 755 C CA . ILE A 1 93 ? 11.940 0.289 4.728 1.00 82.81 93 ILE A CA 1
ATOM 756 C C . ILE A 1 93 ? 11.869 -0.561 3.464 1.00 82.81 93 ILE A C 1
ATOM 758 O O . ILE A 1 93 ? 12.892 -1.026 2.963 1.00 82.81 93 ILE A O 1
ATOM 762 N N . GLN A 1 94 ? 10.663 -0.766 2.945 1.00 76.81 94 GLN A N 1
ATOM 763 C CA . GLN A 1 94 ? 10.451 -1.660 1.816 1.00 76.81 94 GLN A CA 1
ATOM 764 C C . GLN A 1 94 ? 10.942 -1.048 0.509 1.00 76.81 94 GLN A C 1
ATOM 766 O O . GLN A 1 94 ? 11.571 -1.744 -0.281 1.00 76.81 94 GLN A O 1
ATOM 771 N N . TRP A 1 95 ? 10.778 0.262 0.337 1.00 80.88 95 TRP A N 1
ATOM 772 C CA . TRP A 1 95 ? 11.364 1.028 -0.757 1.00 80.88 95 TRP A CA 1
ATOM 773 C C . TRP A 1 95 ? 12.890 0.884 -0.792 1.00 80.88 95 TRP A C 1
ATOM 775 O O . TRP A 1 95 ? 13.471 0.678 -1.855 1.00 80.88 95 TRP A O 1
ATOM 785 N N . GLY A 1 96 ? 13.555 0.936 0.366 1.00 78.12 96 GLY A N 1
ATOM 786 C CA . GLY A 1 96 ? 14.993 0.681 0.462 1.00 78.12 96 GLY A CA 1
ATOM 787 C C . GLY A 1 96 ? 15.377 -0.757 0.098 1.00 78.12 96 GLY A C 1
ATOM 788 O O . GLY A 1 96 ? 16.345 -0.966 -0.632 1.00 78.12 96 GLY A O 1
ATOM 789 N N . ARG A 1 97 ? 14.611 -1.749 0.573 1.00 76.00 97 ARG A N 1
ATOM 790 C CA . ARG A 1 97 ? 14.900 -3.180 0.365 1.00 76.00 97 ARG A CA 1
ATOM 791 C C . ARG A 1 97 ? 14.760 -3.627 -1.087 1.00 76.00 97 ARG A C 1
ATOM 793 O O . ARG A 1 97 ? 15.648 -4.306 -1.586 1.00 76.00 97 ARG A O 1
ATOM 800 N N . THR A 1 98 ? 13.702 -3.218 -1.782 1.00 66.19 98 THR A N 1
ATOM 801 C CA . THR A 1 98 ? 13.409 -3.669 -3.157 1.00 66.19 98 THR A CA 1
ATOM 802 C C . THR A 1 98 ? 14.164 -2.890 -4.234 1.00 66.19 98 THR A C 1
ATOM 804 O O . THR A 1 98 ? 13.796 -2.919 -5.408 1.00 66.19 98 THR A O 1
ATOM 807 N N . THR A 1 99 ? 15.233 -2.171 -3.870 1.00 68.50 99 THR A N 1
ATOM 808 C CA . THR A 1 99 ? 15.927 -1.215 -4.748 1.00 68.50 99 THR A CA 1
ATOM 809 C C . THR A 1 99 ? 14.980 -0.175 -5.359 1.00 68.50 99 THR A C 1
ATOM 811 O O . THR A 1 99 ? 15.188 0.272 -6.486 1.00 68.50 99 THR A O 1
ATOM 814 N N . GLY A 1 100 ? 13.959 0.255 -4.612 1.00 64.19 100 GLY A N 1
ATOM 815 C CA . GLY A 1 100 ? 13.005 1.295 -5.006 1.00 64.19 100 GLY A CA 1
ATOM 816 C C . GLY A 1 100 ? 13.644 2.547 -5.624 1.00 64.19 100 GLY A C 1
ATOM 817 O O . GLY A 1 100 ? 13.167 2.993 -6.665 1.00 64.19 100 GLY A O 1
ATOM 818 N N . PRO A 1 101 ? 14.781 3.070 -5.112 1.00 67.06 101 PRO A N 1
ATOM 819 C CA . PRO A 1 101 ? 15.483 4.199 -5.734 1.00 67.06 101 PRO A CA 1
ATOM 820 C C . PRO A 1 101 ? 15.985 3.948 -7.166 1.00 67.06 101 PRO A C 1
ATOM 822 O O . PRO A 1 101 ? 16.276 4.900 -7.883 1.00 67.06 101 PRO A O 1
ATOM 825 N N . SER A 1 102 ? 16.111 2.684 -7.579 1.00 73.12 102 SER A N 1
ATOM 826 C CA . SER A 1 102 ? 16.490 2.288 -8.942 1.00 73.12 102 SER A CA 1
ATOM 827 C C . SER A 1 102 ? 15.291 2.065 -9.869 1.00 73.12 102 SER A C 1
ATOM 829 O O . SER A 1 102 ? 15.481 1.869 -11.069 1.00 73.12 102 SER A O 1
ATOM 831 N N . LEU A 1 103 ? 14.064 2.089 -9.336 1.00 76.88 103 LEU A N 1
ATOM 832 C CA . LEU A 1 103 ? 12.857 1.969 -10.142 1.00 76.88 103 LEU A CA 1
ATOM 833 C C . LEU A 1 103 ? 12.593 3.269 -10.913 1.00 76.88 103 LEU A C 1
ATOM 835 O O . LEU A 1 103 ? 12.815 4.364 -10.388 1.00 76.88 103 LEU A O 1
ATOM 839 N N . PRO A 1 104 ? 12.068 3.179 -12.146 1.00 76.19 104 PRO A N 1
ATOM 840 C CA . PRO A 1 104 ? 11.690 4.356 -12.909 1.00 76.19 104 PRO A CA 1
ATOM 841 C C . PRO A 1 104 ? 10.512 5.061 -12.223 1.00 76.19 104 PRO A C 1
ATOM 843 O O . PRO A 1 104 ? 9.363 4.622 -12.299 1.00 76.19 104 PRO A O 1
ATOM 846 N N . LEU A 1 105 ? 10.816 6.167 -11.541 1.00 79.44 105 LEU A N 1
ATOM 847 C CA . LEU A 1 105 ? 9.852 7.038 -10.879 1.00 79.44 105 LEU A CA 1
ATOM 848 C C . LEU A 1 105 ? 10.081 8.480 -11.343 1.00 79.44 105 LEU A C 1
ATOM 850 O O . LEU A 1 105 ? 11.062 9.123 -10.976 1.00 79.44 105 LEU A O 1
ATOM 854 N N . LYS A 1 106 ? 9.176 8.991 -12.180 1.00 80.38 106 LYS A N 1
ATOM 855 C CA . LYS A 1 106 ? 9.154 10.394 -12.608 1.00 80.38 106 LYS A CA 1
ATOM 856 C C . LYS A 1 106 ? 7.774 10.967 -12.323 1.00 80.38 106 LYS A C 1
ATOM 858 O O . LYS A 1 106 ? 6.766 10.321 -12.588 1.00 80.38 106 LYS A O 1
ATOM 863 N N . ILE A 1 107 ? 7.714 12.203 -11.838 1.00 78.81 107 ILE A N 1
ATOM 864 C CA . ILE A 1 107 ? 6.431 12.885 -11.600 1.00 78.81 107 ILE A CA 1
ATOM 865 C C . ILE A 1 107 ? 5.633 12.994 -12.910 1.00 78.81 107 ILE A C 1
ATOM 867 O O . ILE A 1 107 ? 4.433 12.739 -12.931 1.00 78.81 107 ILE A O 1
ATOM 871 N N . SER A 1 108 ? 6.313 13.261 -14.029 1.00 78.25 108 SER A N 1
ATOM 872 C CA . SER A 1 108 ? 5.695 13.328 -15.358 1.00 78.25 108 SER A CA 1
ATOM 873 C C . SER A 1 108 ? 5.142 11.995 -15.870 1.00 78.25 108 SER A C 1
ATOM 875 O O . SER A 1 108 ? 4.320 12.002 -16.781 1.00 78.25 108 SER A O 1
ATOM 877 N N . SER A 1 109 ? 5.545 10.855 -15.295 1.00 79.12 109 SER A N 1
ATOM 878 C CA . SER A 1 109 ? 5.018 9.542 -15.678 1.00 79.12 109 SER A CA 1
ATOM 879 C C . SER A 1 109 ? 3.777 9.122 -14.884 1.00 79.12 109 SER A C 1
ATOM 881 O O . SER A 1 109 ? 3.209 8.071 -15.170 1.00 79.12 109 SER A O 1
ATOM 883 N N . PHE A 1 110 ? 3.304 9.953 -13.946 1.00 78.12 110 PHE A N 1
ATOM 884 C CA . PHE A 1 110 ? 2.121 9.657 -13.135 1.00 78.12 110 PHE A CA 1
ATOM 885 C C . PHE A 1 110 ? 0.817 9.644 -13.943 1.00 78.12 110 PHE A C 1
ATOM 887 O O . PHE A 1 110 ? 0.049 8.691 -13.861 1.00 78.12 110 PHE A O 1
ATOM 894 N N . ALA A 1 111 ? 0.557 10.677 -14.749 1.00 75.06 111 ALA A N 1
ATOM 895 C CA . ALA A 1 111 ? -0.658 10.735 -15.563 1.00 75.06 111 ALA A CA 1
ATOM 896 C C . ALA A 1 111 ? -0.716 9.614 -16.630 1.00 75.06 111 ALA A C 1
ATOM 898 O O . ALA A 1 111 ? -1.763 8.972 -16.748 1.00 75.06 111 ALA A O 1
ATOM 899 N N . PRO A 1 112 ? 0.383 9.293 -17.347 1.00 78.25 112 PRO A N 1
ATOM 900 C CA . PRO A 1 112 ? 0.449 8.105 -18.200 1.00 78.25 112 PRO A CA 1
ATOM 901 C C . PRO A 1 112 ? 0.208 6.792 -17.445 1.00 78.25 112 PRO A C 1
ATOM 903 O O . PRO A 1 112 ? -0.536 5.947 -17.936 1.00 78.25 112 PRO A O 1
ATOM 906 N N . PHE A 1 113 ? 0.768 6.646 -16.239 1.00 79.25 113 PHE A N 1
ATOM 907 C CA . PHE A 1 113 ? 0.510 5.498 -15.369 1.00 79.25 113 PHE A CA 1
ATOM 908 C C . PHE A 1 113 ? -0.978 5.369 -15.017 1.00 79.25 113 PHE A C 1
ATOM 910 O O . PHE A 1 113 ? -1.540 4.288 -15.170 1.00 79.25 113 PHE A O 1
ATOM 917 N N . LEU A 1 114 ? -1.635 6.464 -14.608 1.00 75.38 114 LEU A N 1
ATOM 918 C CA . LEU A 1 114 ? -3.071 6.471 -14.301 1.00 75.38 114 LEU A CA 1
ATOM 919 C C . LEU A 1 114 ? -3.918 6.040 -15.504 1.00 75.38 114 LEU A C 1
ATOM 921 O O . LEU A 1 114 ? -4.871 5.278 -15.353 1.00 75.38 114 LEU A O 1
ATOM 925 N N . ARG A 1 115 ? -3.569 6.497 -16.710 1.00 72.81 115 ARG A N 1
ATOM 926 C CA . ARG A 1 115 ? -4.253 6.060 -17.933 1.00 72.81 115 ARG A CA 1
ATOM 927 C C . ARG A 1 115 ? -4.070 4.567 -18.170 1.00 72.81 115 ARG A C 1
ATOM 929 O O . ARG A 1 115 ? -5.060 3.887 -18.424 1.00 72.81 115 ARG A O 1
ATOM 936 N N . GLU A 1 116 ? -2.848 4.063 -18.025 1.00 76.19 116 GLU A N 1
ATOM 937 C CA . GLU A 1 116 ? -2.550 2.646 -18.223 1.00 76.19 116 GLU A CA 1
ATOM 938 C C . GLU A 1 116 ? -3.326 1.750 -17.253 1.00 76.19 116 GLU A C 1
ATOM 940 O O . GLU A 1 116 ? -3.959 0.785 -17.684 1.00 76.19 116 GLU A O 1
ATOM 945 N N . ILE A 1 117 ? -3.358 2.090 -15.958 1.00 73.56 117 ILE A N 1
ATOM 946 C CA . ILE A 1 117 ? -4.154 1.316 -14.997 1.00 73.56 117 ILE A CA 1
ATOM 947 C C . ILE A 1 117 ? -5.646 1.379 -15.339 1.00 73.56 117 ILE A C 1
ATOM 949 O O . ILE A 1 117 ? -6.320 0.359 -15.301 1.00 73.56 117 ILE A O 1
ATOM 953 N N . MET A 1 118 ? -6.163 2.518 -15.798 1.00 71.00 118 MET A N 1
ATOM 954 C CA . MET A 1 118 ? -7.554 2.639 -16.254 1.00 71.00 118 MET A CA 1
ATOM 955 C C . MET A 1 118 ? -7.859 1.887 -17.566 1.00 71.00 118 MET A C 1
ATOM 957 O O . MET A 1 118 ? -8.974 1.991 -18.075 1.00 71.00 118 MET A O 1
ATOM 961 N N . GLY A 1 119 ? -6.901 1.149 -18.140 1.00 67.44 119 GLY A N 1
ATOM 962 C CA . GLY A 1 119 ? -7.069 0.453 -19.418 1.00 67.44 119 GLY A CA 1
ATOM 963 C C . GLY A 1 119 ? -7.063 1.397 -20.625 1.00 67.44 119 GLY A C 1
ATOM 964 O O . GLY A 1 119 ? -7.510 1.028 -21.711 1.00 67.44 119 GLY A O 1
ATOM 965 N N . LYS A 1 120 ? -6.576 2.630 -20.457 1.00 71.56 120 LYS A N 1
ATOM 966 C CA . LYS A 1 120 ? -6.363 3.591 -21.543 1.00 71.56 120 LYS A CA 1
ATOM 967 C C . LYS A 1 120 ? -4.904 3.548 -21.998 1.00 71.56 120 LYS A C 1
ATOM 969 O O . LYS A 1 120 ? -4.004 3.259 -21.214 1.00 71.56 120 LYS A O 1
ATOM 974 N N . LYS A 1 121 ? -4.647 3.876 -23.267 1.00 70.44 121 LYS A N 1
ATOM 975 C CA . LYS A 1 121 ? -3.272 3.993 -23.769 1.00 70.44 121 LYS A CA 1
ATOM 976 C C . LYS A 1 121 ? -2.505 5.102 -23.016 1.00 70.44 121 LYS A C 1
ATOM 978 O O . LYS A 1 121 ? -3.037 6.211 -22.883 1.00 70.44 121 LYS A O 1
ATOM 983 N N . PRO A 1 122 ? -1.271 4.845 -22.542 1.00 62.12 122 PRO A N 1
ATOM 984 C CA . PRO A 1 122 ? -0.410 5.887 -21.996 1.00 62.12 122 PRO A CA 1
ATOM 985 C C . PRO A 1 122 ? 0.005 6.859 -23.116 1.00 62.12 122 PRO A C 1
ATOM 987 O O . PRO A 1 122 ? 0.359 6.446 -24.216 1.00 62.12 122 PRO A O 1
ATOM 990 N N . GLU A 1 123 ? -0.072 8.161 -22.846 1.00 58.28 123 GLU A N 1
ATOM 991 C CA . GLU A 1 123 ? 0.029 9.265 -23.821 1.00 58.28 123 GLU A CA 1
ATOM 992 C C . GLU A 1 123 ? 1.481 9.552 -24.255 1.00 58.28 123 GLU A C 1
ATOM 994 O O . GLU A 1 123 ? 1.997 10.651 -24.083 1.00 58.28 123 GLU A O 1
ATOM 999 N N . TYR A 1 124 ? 2.174 8.534 -24.769 1.00 55.12 124 TYR A N 1
ATOM 1000 C CA . TYR A 1 124 ? 3.512 8.661 -25.366 1.00 55.12 124 TYR A CA 1
ATOM 1001 C C . TYR A 1 124 ? 3.498 8.569 -26.901 1.00 55.12 124 TYR A C 1
ATOM 1003 O O . TYR A 1 124 ? 4.524 8.825 -27.530 1.00 55.12 124 TYR A O 1
ATOM 1011 N N . GLU A 1 125 ? 2.363 8.223 -27.517 1.00 47.97 125 GLU A N 1
ATOM 1012 C CA . GLU A 1 125 ? 2.208 8.215 -28.976 1.00 47.97 125 GLU A CA 1
ATOM 1013 C C . GLU A 1 125 ? 1.651 9.568 -29.456 1.00 47.97 125 GLU A C 1
ATOM 1015 O O . GLU A 1 125 ? 0.703 10.072 -28.849 1.00 47.97 125 GLU A O 1
ATOM 1020 N N . PRO A 1 126 ? 2.209 10.174 -30.525 1.00 44.16 126 PRO A N 1
ATOM 1021 C CA . PRO A 1 126 ? 1.666 11.401 -31.102 1.00 44.16 126 PRO A CA 1
ATOM 1022 C C . PRO A 1 126 ? 0.190 11.214 -31.492 1.00 44.16 126 PRO A C 1
ATOM 1024 O O . PRO A 1 126 ? -0.197 10.140 -31.952 1.00 44.16 126 PRO A O 1
ATOM 1027 N N . GLU A 1 127 ? -0.597 12.281 -31.318 1.00 48.25 127 GLU A N 1
ATOM 1028 C CA . GLU A 1 127 ? -2.067 12.438 -31.434 1.00 48.25 127 GLU A CA 1
ATOM 1029 C C . GLU A 1 127 ? -2.735 12.007 -32.768 1.00 48.25 127 GLU A C 1
ATOM 1031 O O . GLU A 1 127 ? -3.820 12.468 -33.104 1.00 48.25 127 GLU A O 1
ATOM 1036 N N . ASN A 1 128 ? -2.159 11.089 -33.544 1.00 44.38 128 ASN A N 1
ATOM 1037 C CA . ASN A 1 128 ? -2.674 10.686 -34.856 1.00 44.38 128 ASN A CA 1
ATOM 1038 C C . ASN A 1 128 ? -3.451 9.360 -34.879 1.00 44.38 128 ASN A C 1
ATOM 1040 O O . ASN A 1 128 ? -3.705 8.827 -35.957 1.00 44.38 128 ASN A O 1
ATOM 1044 N N . SER A 1 129 ? -3.883 8.819 -33.735 1.00 47.50 129 SER A N 1
ATOM 1045 C CA . SER A 1 129 ? -4.834 7.696 -33.728 1.00 47.50 129 SER A CA 1
ATOM 1046 C C . SER A 1 129 ? -6.082 8.042 -32.920 1.00 47.50 129 SER A C 1
ATOM 1048 O O . SER A 1 129 ? -6.161 7.860 -31.711 1.00 47.50 129 SER A O 1
ATOM 1050 N N . SER A 1 130 ? -7.085 8.556 -33.628 1.00 45.69 130 SER A N 1
ATOM 1051 C CA . SER A 1 130 ? -8.412 8.952 -33.146 1.00 45.69 130 SER A CA 1
ATOM 1052 C C . SER A 1 130 ? -9.301 7.772 -32.717 1.00 45.69 130 SER A C 1
ATOM 1054 O O . SER A 1 130 ? -10.511 7.780 -32.931 1.00 45.69 130 SER A O 1
ATOM 1056 N N . SER A 1 131 ? -8.724 6.733 -32.121 1.00 48.16 131 SER A N 1
ATOM 1057 C CA . SER A 1 131 ? -9.467 5.625 -31.529 1.00 48.16 131 SER A CA 1
ATOM 1058 C C . SER A 1 131 ? -8.878 5.337 -30.156 1.00 48.16 131 SER A C 1
ATOM 1060 O O . SER A 1 131 ? -7.781 4.780 -30.073 1.00 48.16 131 SER A O 1
ATOM 1062 N N . GLU A 1 132 ? -9.595 5.711 -29.089 1.00 51.19 132 GLU A N 1
ATOM 1063 C CA . GLU A 1 132 ? -9.328 5.245 -27.723 1.00 51.19 132 GLU A CA 1
ATOM 1064 C C . GLU A 1 132 ? -9.350 3.709 -27.733 1.00 51.19 132 GLU A C 1
ATOM 1066 O O . GLU A 1 132 ? -10.391 3.072 -27.583 1.00 51.19 132 GLU A O 1
ATOM 1071 N N . THR A 1 133 ? -8.200 3.085 -27.986 1.00 50.34 133 THR A N 1
ATOM 1072 C CA . THR A 1 133 ? -8.090 1.630 -27.961 1.00 50.34 133 THR A CA 1
ATOM 1073 C C . THR A 1 133 ? -8.144 1.232 -26.497 1.00 50.34 133 THR A C 1
ATOM 1075 O O . THR A 1 133 ? -7.202 1.482 -25.745 1.00 50.34 133 THR A O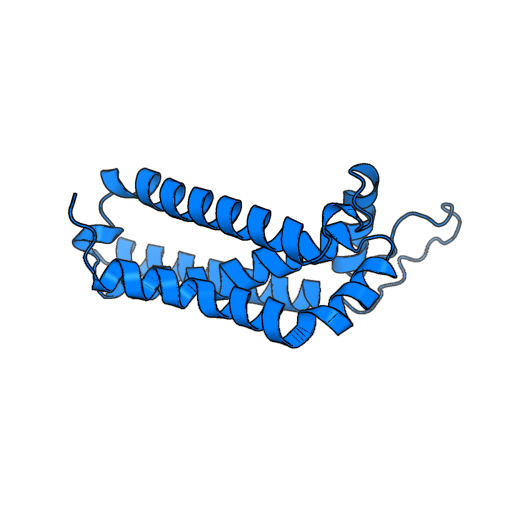 1
ATOM 1078 N N . THR A 1 134 ? -9.276 0.681 -26.074 1.00 51.34 134 THR A N 1
ATOM 1079 C CA . THR A 1 134 ? -9.470 0.172 -24.719 1.00 51.34 134 THR A CA 1
ATOM 1080 C C . THR A 1 134 ? -8.569 -1.047 -24.552 1.00 51.34 134 THR A C 1
ATOM 1082 O O . THR A 1 134 ? -8.773 -2.088 -25.177 1.00 51.34 134 THR A O 1
ATOM 1085 N N . VAL A 1 135 ? -7.519 -0.902 -23.753 1.00 59.97 135 VAL A N 1
ATOM 1086 C CA . VAL A 1 135 ? -6.632 -1.996 -23.361 1.00 59.97 135 VAL A CA 1
ATOM 1087 C C . VAL A 1 135 ? -7.286 -2.713 -22.182 1.00 59.97 135 VAL A C 1
ATOM 1089 O O . VAL A 1 135 ? -7.991 -2.096 -21.381 1.00 59.97 135 VAL A O 1
ATOM 1092 N N . LYS A 1 136 ? -7.092 -4.034 -22.069 1.00 56.91 136 LYS A N 1
ATOM 1093 C CA . LYS A 1 136 ? -7.594 -4.784 -20.910 1.00 56.91 136 LYS A CA 1
ATOM 1094 C C . LYS A 1 136 ? -7.097 -4.114 -19.618 1.00 56.91 136 LYS A C 1
ATOM 1096 O O . LYS A 1 136 ? -5.900 -3.831 -19.538 1.00 56.91 136 LYS A O 1
ATOM 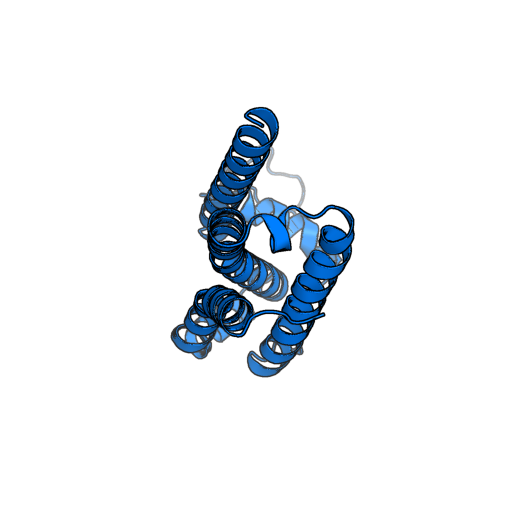1101 N N . PRO A 1 137 ? -7.978 -3.876 -18.628 1.00 54.25 137 PRO A N 1
ATOM 1102 C CA . PRO A 1 137 ? -7.576 -3.275 -17.365 1.00 54.25 137 PRO A CA 1
ATOM 1103 C C . PRO A 1 137 ? -6.484 -4.127 -16.727 1.00 54.25 137 PRO A C 1
ATOM 1105 O O . PRO A 1 137 ? -6.560 -5.361 -16.722 1.00 54.25 137 PRO A O 1
ATOM 1108 N N . THR A 1 138 ? -5.449 -3.472 -16.214 1.00 63.69 138 THR A N 1
ATOM 1109 C CA . THR A 1 138 ? -4.345 -4.179 -15.573 1.00 63.69 138 THR A CA 1
ATOM 1110 C C . THR A 1 138 ? -4.817 -4.826 -14.273 1.00 63.69 138 THR A C 1
ATOM 1112 O O . THR A 1 138 ? -5.773 -4.377 -13.634 1.00 63.69 138 THR A O 1
ATOM 1115 N N . GLY A 1 139 ? -4.134 -5.894 -13.843 1.00 56.00 139 GLY A N 1
ATOM 1116 C CA . GLY A 1 139 ? -4.440 -6.563 -12.572 1.00 56.00 139 GLY A CA 1
ATOM 1117 C C . GLY A 1 139 ? -4.434 -5.602 -11.373 1.00 56.00 139 GLY A C 1
ATOM 1118 O O . GLY A 1 139 ? -5.201 -5.795 -10.432 1.00 56.00 139 GLY A O 1
ATOM 1119 N N . LEU A 1 140 ? -3.659 -4.512 -11.453 1.00 56.41 140 LEU A N 1
ATOM 1120 C CA . LEU A 1 140 ? -3.680 -3.412 -10.486 1.00 56.41 140 LEU A CA 1
ATOM 1121 C C . LEU A 1 140 ? -5.026 -2.716 -10.382 1.00 56.41 140 LEU A C 1
ATOM 1123 O O . LEU A 1 140 ? -5.483 -2.448 -9.280 1.00 56.41 140 LEU A O 1
ATOM 1127 N N . PHE A 1 141 ? -5.650 -2.398 -11.511 1.00 60.19 141 PHE A N 1
ATOM 1128 C CA . PHE A 1 141 ? -6.925 -1.693 -11.540 1.00 60.19 141 PHE A CA 1
ATOM 1129 C C . PHE A 1 141 ? -8.056 -2.559 -11.011 1.00 60.19 141 PHE A C 1
ATOM 1131 O O . PHE A 1 141 ? -8.917 -2.077 -10.279 1.00 60.19 141 PHE A O 1
ATOM 1138 N N . ILE A 1 142 ? -8.010 -3.857 -11.312 1.00 59.97 14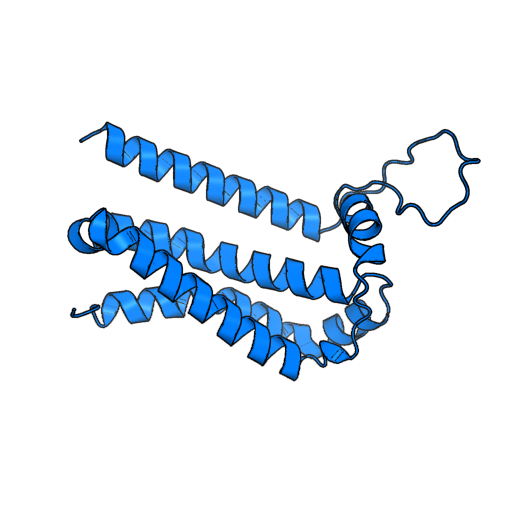2 ILE A N 1
ATOM 1139 C CA . ILE A 1 142 ? -8.928 -4.840 -10.735 1.00 59.97 142 ILE A CA 1
ATOM 1140 C C . ILE A 1 142 ? -8.727 -4.900 -9.216 1.00 59.97 142 ILE A C 1
ATOM 1142 O O . ILE A 1 142 ? -9.690 -4.735 -8.471 1.00 59.97 142 ILE A O 1
ATOM 1146 N N . GLY A 1 143 ? -7.483 -5.041 -8.748 1.00 55.34 143 GLY A N 1
ATOM 1147 C CA . GLY A 1 143 ? -7.163 -5.033 -7.320 1.00 55.34 143 GLY A CA 1
ATOM 1148 C C . GLY A 1 143 ? -7.596 -3.742 -6.622 1.00 55.34 143 GLY A C 1
ATOM 1149 O O . GLY A 1 143 ? -8.184 -3.787 -5.546 1.00 55.34 143 GLY A O 1
ATOM 1150 N N . CYS A 1 144 ? -7.389 -2.590 -7.259 1.00 62.41 144 CYS A N 1
ATOM 1151 C CA . CYS A 1 144 ? -7.786 -1.290 -6.732 1.00 62.41 144 CYS A CA 1
ATOM 1152 C C . CYS A 1 144 ? -9.296 -1.107 -6.677 1.00 62.41 144 CYS A C 1
ATOM 1154 O O . CYS A 1 144 ? -9.801 -0.569 -5.698 1.00 62.41 144 CYS A O 1
ATOM 1156 N N . SER A 1 145 ? -10.013 -1.592 -7.690 1.00 59.25 145 SER A N 1
ATOM 1157 C CA . SER A 1 145 ? -11.476 -1.595 -7.716 1.00 59.25 145 SER A CA 1
ATOM 1158 C C . SER A 1 145 ? -12.037 -2.461 -6.588 1.00 59.25 145 SER A C 1
ATOM 1160 O O . SER A 1 145 ? -12.969 -2.051 -5.905 1.00 59.25 145 SER A O 1
ATOM 1162 N N . VAL A 1 146 ? -11.426 -3.623 -6.333 1.00 57.84 146 VAL A N 1
ATOM 1163 C CA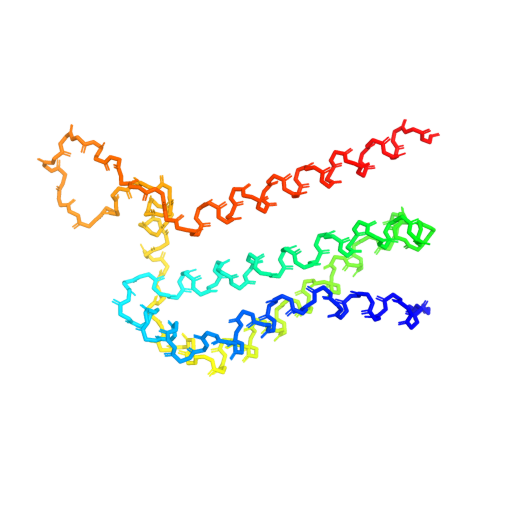 . VAL A 1 146 ? -11.802 -4.508 -5.220 1.00 57.84 146 VAL A CA 1
ATOM 1164 C C . VAL A 1 146 ? -11.520 -3.845 -3.871 1.00 57.84 146 VAL A C 1
ATOM 1166 O O . VAL A 1 146 ? -12.390 -3.843 -3.006 1.00 57.84 146 VAL A O 1
ATOM 1169 N N . SER A 1 147 ? -10.355 -3.221 -3.689 1.00 56.84 147 SER A N 1
ATOM 1170 C CA . SER A 1 147 ? -10.046 -2.501 -2.448 1.00 56.84 147 SER A CA 1
ATOM 1171 C C . SER A 1 147 ? -10.953 -1.296 -2.229 1.00 56.84 147 SER A C 1
ATOM 1173 O O . SER A 1 147 ? -11.400 -1.090 -1.108 1.00 56.84 147 SER A O 1
ATOM 1175 N N . LEU A 1 148 ? -11.283 -0.533 -3.276 1.00 60.22 148 LEU A N 1
ATOM 1176 C CA . LEU A 1 148 ? -12.271 0.548 -3.209 1.00 60.22 148 LEU A CA 1
ATOM 1177 C C . LEU A 1 148 ? -13.641 0.019 -2.793 1.00 60.22 148 LEU A C 1
ATOM 1179 O O . LEU A 1 148 ? -14.242 0.582 -1.888 1.00 60.22 148 LEU A O 1
ATOM 1183 N N . LEU A 1 149 ? -14.101 -1.091 -3.376 1.00 62.53 149 LEU A N 1
ATOM 1184 C CA . LEU A 1 149 ? -15.351 -1.735 -2.968 1.00 62.53 149 LEU A CA 1
ATOM 1185 C C . LEU A 1 149 ? -15.324 -2.153 -1.494 1.00 62.53 149 LEU A C 1
ATOM 1187 O O . LEU A 1 149 ? -16.305 -1.933 -0.789 1.00 62.53 149 LEU A O 1
ATOM 1191 N N . ILE A 1 150 ? -14.203 -2.695 -1.009 1.00 59.69 150 ILE A N 1
ATOM 1192 C CA . ILE A 1 150 ? -14.030 -3.064 0.403 1.00 59.69 150 ILE A CA 1
ATOM 1193 C C . ILE A 1 150 ? -14.029 -1.819 1.301 1.00 59.69 150 ILE A C 1
ATOM 1195 O O . ILE A 1 150 ? -14.717 -1.825 2.316 1.00 59.69 150 ILE A O 1
ATOM 1199 N N . VAL A 1 151 ? -13.324 -0.739 0.932 1.00 60.94 151 VAL A N 1
ATOM 1200 C CA . VAL A 1 151 ? -13.364 0.549 1.657 1.00 60.94 151 VAL A CA 1
ATOM 1201 C C . VAL A 1 151 ? -14.790 1.084 1.702 1.00 60.94 151 VAL A C 1
ATOM 1203 O O . VAL A 1 151 ? -15.268 1.462 2.764 1.00 60.94 151 VAL A O 1
ATOM 1206 N N . THR A 1 152 ? -15.486 1.121 0.568 1.00 63.56 152 THR A N 1
ATOM 1207 C CA . THR A 1 152 ? -16.852 1.639 0.483 1.00 63.56 152 THR A CA 1
ATOM 1208 C C . THR A 1 152 ? -17.809 0.796 1.319 1.00 63.56 152 THR A C 1
ATOM 1210 O O . THR A 1 152 ? -18.584 1.356 2.088 1.00 63.56 152 THR A O 1
ATOM 1213 N N . ALA A 1 153 ? -17.717 -0.534 1.249 1.00 65.62 153 ALA A N 1
ATOM 1214 C CA . ALA A 1 153 ? -18.501 -1.429 2.095 1.00 65.62 153 ALA A CA 1
ATOM 1215 C C . ALA A 1 153 ? -18.183 -1.230 3.586 1.00 65.62 153 ALA A C 1
ATOM 1217 O O . ALA A 1 153 ? -19.097 -1.195 4.406 1.00 65.62 153 ALA A O 1
ATOM 1218 N N . ALA A 1 154 ? -16.908 -1.033 3.933 1.00 62.59 154 ALA A N 1
ATOM 1219 C CA . ALA A 1 154 ? -16.468 -0.747 5.294 1.00 62.59 154 ALA A CA 1
ATOM 1220 C C . ALA A 1 154 ? -17.037 0.579 5.815 1.00 62.59 154 ALA A C 1
ATOM 1222 O O . ALA A 1 154 ? -17.558 0.629 6.924 1.00 62.59 154 ALA A O 1
ATOM 1223 N N . VAL A 1 155 ? -16.990 1.641 5.007 1.00 64.56 155 VAL A N 1
ATOM 1224 C CA . VAL A 1 155 ? -17.561 2.951 5.347 1.00 64.56 155 VAL A CA 1
ATOM 1225 C C . VAL A 1 155 ? -19.076 2.853 5.512 1.00 64.56 155 VAL A C 1
ATOM 1227 O O . VAL A 1 155 ? -19.599 3.365 6.495 1.00 64.56 155 VAL A O 1
ATOM 1230 N N . ILE A 1 156 ? -19.778 2.158 4.610 1.00 69.06 156 ILE A N 1
ATOM 1231 C CA . ILE A 1 156 ? -21.226 1.923 4.730 1.00 69.06 156 ILE A CA 1
ATOM 1232 C C . ILE A 1 156 ? -21.544 1.162 6.021 1.00 69.06 156 ILE A C 1
ATOM 1234 O O . ILE A 1 156 ? -22.478 1.535 6.722 1.00 69.06 156 ILE A O 1
ATOM 1238 N N . ALA A 1 157 ? -20.765 0.133 6.361 1.00 64.56 157 ALA A N 1
ATOM 1239 C CA . ALA A 1 157 ? -20.955 -0.625 7.593 1.00 64.56 157 ALA A CA 1
ATOM 1240 C C . ALA A 1 157 ? -20.727 0.242 8.841 1.00 64.56 157 ALA A C 1
ATOM 1242 O O . ALA A 1 157 ? -21.550 0.218 9.748 1.00 64.56 157 ALA A O 1
ATOM 1243 N N . ILE A 1 158 ? -19.662 1.050 8.869 1.00 59.19 158 ILE A N 1
ATOM 1244 C CA . ILE A 1 158 ? -19.365 1.962 9.985 1.00 59.19 158 ILE A CA 1
ATOM 1245 C C . ILE A 1 158 ? -20.475 3.007 10.143 1.00 59.19 158 ILE A C 1
ATOM 1247 O O . ILE A 1 158 ? -20.974 3.202 11.246 1.00 59.19 158 ILE A O 1
ATOM 1251 N N . VAL A 1 159 ? -20.896 3.649 9.048 1.00 66.50 159 VAL A N 1
ATOM 1252 C CA . VAL A 1 159 ? -21.988 4.636 9.066 1.00 66.50 159 VAL A CA 1
ATOM 1253 C C . VAL A 1 159 ? -23.309 3.984 9.470 1.00 66.50 159 VAL A C 1
ATOM 1255 O O . VAL A 1 159 ? -24.058 4.571 10.239 1.00 66.50 159 VAL A O 1
ATOM 1258 N N . GLY A 1 160 ? -23.591 2.774 8.987 1.00 65.56 160 GLY A N 1
ATOM 1259 C CA . GLY A 1 160 ? -24.803 2.033 9.330 1.00 65.56 160 GLY A CA 1
ATOM 1260 C C . GLY A 1 160 ? -24.865 1.647 10.806 1.00 65.56 160 GLY A C 1
ATOM 1261 O O . GLY A 1 160 ? -25.917 1.793 11.417 1.00 65.56 160 GLY A O 1
ATOM 1262 N N . VAL A 1 161 ? -23.746 1.207 11.389 1.00 60.53 161 VAL A N 1
ATOM 1263 C CA . VAL A 1 161 ? -23.645 0.934 12.832 1.00 60.53 161 VAL A CA 1
ATOM 1264 C C . VAL A 1 161 ? -23.817 2.223 13.633 1.00 60.53 161 VAL A C 1
ATOM 1266 O O . VAL A 1 161 ? -24.588 2.243 14.582 1.00 60.53 161 VAL A O 1
ATOM 1269 N N . TRP A 1 162 ? -23.166 3.311 13.219 1.00 56.22 162 TRP A N 1
ATOM 1270 C CA . TRP A 1 162 ? -23.237 4.591 13.923 1.00 56.22 162 TRP A CA 1
ATOM 1271 C C . TRP A 1 162 ? -24.611 5.272 13.837 1.00 56.22 162 TRP A C 1
ATOM 1273 O O . TRP A 1 162 ? -25.000 5.976 14.755 1.00 56.22 162 TRP A O 1
ATOM 1283 N N . ALA A 1 163 ? -25.354 5.067 12.748 1.00 60.47 163 ALA A N 1
ATOM 1284 C CA . ALA A 1 163 ? -26.714 5.586 12.586 1.00 60.47 163 ALA A CA 1
ATOM 1285 C C . ALA A 1 163 ? -27.793 4.716 13.260 1.00 60.47 163 ALA A C 1
ATOM 1287 O O . ALA A 1 163 ? -28.957 5.115 13.290 1.00 60.47 163 ALA A O 1
ATOM 1288 N N . ALA A 1 164 ? -27.436 3.512 13.716 1.00 55.62 164 ALA A N 1
ATOM 1289 C CA . ALA A 1 164 ? -28.329 2.604 14.433 1.00 55.62 164 ALA A CA 1
ATOM 1290 C C . ALA A 1 164 ? -28.263 2.774 15.965 1.00 55.62 164 ALA A C 1
ATOM 1292 O O . ALA A 1 164 ? -29.089 2.185 16.665 1.00 55.62 164 ALA A O 1
ATOM 1293 N N . GLU A 1 165 ? -27.301 3.560 16.459 1.00 47.41 165 GLU A N 1
ATOM 1294 C CA . GLU A 1 165 ? -27.240 4.099 17.828 1.00 47.41 165 GLU A CA 1
ATOM 1295 C C . GLU A 1 165 ? -28.005 5.428 17.930 1.00 47.41 165 GLU A C 1
ATOM 1297 O O . GLU A 1 165 ? -28.657 5.637 18.980 1.00 47.41 165 GLU A O 1
#

Sequence (165 aa):
MNISFGEIGLILLGLLPSFVYLSYYEKTREKELKAHPFGGWYFIFEFFLSFCVGLIPIALALVIIYPDSWMSAEKIPHKIGVISVTFVFFFIIQWGRTTGPSLPLKISSFAPFLREIMGKKPEYEPENSSSETTVKPTGLFIGCSVSLLIVTAAVIAIVGVWAAE

Radius of gyration: 18.87 Å; chains: 1; bounding box: 45×28×62 Å

Organism: NCBI:txid571915